Protein AF-A0A7D5XJF7-F1 (afdb_monomer)

Mean predicted aligned error: 16.71 Å

Solvent-accessible surface area (backbone atoms only — not comparable to full-atom values): 7124 Å² total; per-residue (Å²): 140,84,83,83,80,77,83,81,77,77,74,79,73,90,72,74,84,53,68,62,57,62,51,51,51,49,52,51,51,50,51,52,53,50,51,51,53,52,51,51,52,54,51,48,68,55,48,52,56,54,52,51,50,52,52,51,50,52,50,49,55,54,48,53,55,49,49,62,55,53,54,57,54,54,57,59,58,51,54,59,66,51,53,60,65,44,62,63,64,74,40,66,40,66,39,91,87,77,64,48,79,39,53,59,90,40,63,47,37,92,89,76,68,46,74,55,124

Radius of gyration: 49.2 Å; Cα contacts (8 Å, |Δi|>4): 43; chains: 1; bounding box: 109×15×132 Å

Sequence (117 aa):
MNMQKSPNSRGITSDENFPGFAIILFAAVVTMLLVYMQQGFTIYLLLIPLVVIGALFFAYESFKVFLRLVGRELERGRGEALEEKSKGRLLMLVCPKCKAKNPADTSHCFNCGEKIN

Structure (mmCIF, N/CA/C/O backbone):
data_AF-A0A7D5XJF7-F1
#
_entry.id   AF-A0A7D5XJF7-F1
#
loop_
_atom_site.group_PDB
_atom_site.id
_atom_site.type_symbol
_atom_site.label_atom_id
_atom_site.label_alt_id
_atom_site.label_comp_id
_atom_site.label_asym_id
_atom_site.label_entity_id
_atom_site.label_seq_id
_atom_site.pdbx_PDB_ins_code
_atom_site.Cartn_x
_atom_site.Cartn_y
_atom_site.Cartn_z
_atom_site.occupancy
_atom_site.B_iso_or_equiv
_atom_site.auth_seq_id
_atom_site.auth_comp_id
_atom_site.auth_asym_id
_atom_site.auth_atom_id
_atom_site.pdbx_PDB_model_num
ATOM 1 N N . MET A 1 1 ? -56.434 -2.982 86.092 1.00 48.09 1 MET A N 1
ATOM 2 C CA . MET A 1 1 ? -56.714 -2.546 84.707 1.00 48.09 1 MET A CA 1
ATOM 3 C C . MET A 1 1 ? -55.377 -2.171 84.084 1.00 48.09 1 MET A C 1
ATOM 5 O O . MET A 1 1 ? -54.830 -1.140 84.442 1.00 48.09 1 MET A O 1
ATOM 9 N N . ASN A 1 2 ? -54.789 -3.069 83.287 1.00 49.59 2 ASN A N 1
ATOM 10 C CA . ASN A 1 2 ? -53.449 -2.901 82.712 1.00 49.59 2 ASN A CA 1
ATOM 11 C C . ASN A 1 2 ? -53.561 -2.376 81.279 1.00 49.59 2 ASN A C 1
ATOM 13 O O . ASN A 1 2 ? -54.216 -2.994 80.443 1.00 49.59 2 ASN A O 1
ATOM 17 N N . MET A 1 3 ? -52.922 -1.235 81.020 1.00 51.06 3 MET A N 1
ATOM 18 C CA . MET A 1 3 ? -52.818 -0.627 79.696 1.00 51.06 3 MET A CA 1
ATOM 19 C C . MET A 1 3 ? -51.831 -1.418 78.829 1.00 51.06 3 MET A C 1
ATOM 21 O O . MET A 1 3 ? -50.640 -1.482 79.133 1.00 51.06 3 MET A O 1
ATOM 25 N N . GLN A 1 4 ? -52.319 -2.004 77.735 1.00 64.00 4 GLN A N 1
ATOM 26 C CA . GLN A 1 4 ? -51.478 -2.539 76.665 1.00 64.00 4 GLN A CA 1
ATOM 27 C C . GLN A 1 4 ? -50.911 -1.373 75.843 1.00 64.00 4 GLN A C 1
ATOM 29 O O . GLN A 1 4 ? -51.650 -0.582 75.260 1.00 64.00 4 GLN A O 1
ATOM 34 N N . LYS A 1 5 ? -49.581 -1.250 75.834 1.00 60.53 5 LYS A N 1
ATOM 35 C CA . LYS A 1 5 ? -48.839 -0.227 75.093 1.00 60.53 5 LYS A CA 1
ATOM 36 C C . LYS A 1 5 ? -48.731 -0.640 73.620 1.00 60.53 5 LYS A C 1
ATOM 38 O O . LYS A 1 5 ? -48.285 -1.742 73.318 1.00 60.53 5 LYS A O 1
ATOM 43 N N . SER A 1 6 ? -49.160 0.264 72.742 1.00 66.88 6 SER A N 1
ATOM 44 C CA . SER A 1 6 ? -49.199 0.136 71.280 1.00 66.88 6 SER A CA 1
ATOM 45 C C . SER A 1 6 ? -47.850 -0.281 70.662 1.00 66.88 6 SER A C 1
ATOM 47 O O . SER A 1 6 ? -46.812 0.251 71.079 1.00 66.88 6 SER A O 1
ATOM 49 N N . PRO A 1 7 ? -47.825 -1.186 69.662 1.00 64.06 7 PRO A N 1
ATOM 50 C CA . PRO A 1 7 ? -46.621 -1.477 68.902 1.00 64.06 7 PRO A CA 1
ATOM 51 C C . PRO A 1 7 ? -46.256 -0.272 68.031 1.00 64.06 7 PRO A C 1
ATOM 53 O O . PRO A 1 7 ? -46.975 0.138 67.125 1.00 64.06 7 PRO A O 1
ATOM 56 N N . ASN A 1 8 ? -45.098 0.286 68.360 1.00 61.59 8 ASN A N 1
ATOM 57 C CA . ASN A 1 8 ? -44.396 1.350 67.664 1.00 61.59 8 ASN A CA 1
ATOM 58 C C . ASN A 1 8 ? -44.222 1.010 66.171 1.00 61.59 8 ASN A C 1
ATOM 60 O O . ASN A 1 8 ? -43.304 0.278 65.791 1.00 61.59 8 ASN A O 1
ATOM 64 N N . SER A 1 9 ? -45.107 1.541 65.329 1.00 62.19 9 SER A N 1
ATOM 65 C CA . SER A 1 9 ? -44.940 1.615 63.882 1.00 62.19 9 SER A CA 1
ATOM 66 C C . SER A 1 9 ? -43.795 2.578 63.590 1.00 62.19 9 SER A C 1
ATOM 68 O O . SER A 1 9 ? -43.999 3.787 63.463 1.00 62.19 9 SER A O 1
ATOM 70 N N . ARG A 1 10 ? -42.571 2.044 63.522 1.00 57.72 10 ARG A N 1
ATOM 71 C CA . ARG A 1 10 ? -41.423 2.769 62.980 1.00 57.72 10 ARG A CA 1
ATOM 72 C C . ARG A 1 10 ? -41.737 3.073 61.523 1.00 57.72 10 ARG A C 1
ATOM 74 O O . ARG A 1 10 ? -41.591 2.211 60.661 1.00 57.72 10 ARG A O 1
ATOM 81 N N . GLY A 1 11 ? -42.220 4.287 61.281 1.00 53.09 11 GLY A N 1
ATOM 82 C CA . GLY A 1 11 ? -42.240 4.874 59.957 1.00 53.09 11 GLY A CA 1
ATOM 83 C C . GLY A 1 11 ? -40.815 4.839 59.432 1.00 53.09 11 GLY A C 1
ATOM 84 O O . GLY A 1 11 ? -39.938 5.521 59.955 1.00 53.09 11 GLY A O 1
ATOM 85 N N . ILE A 1 12 ? -40.581 3.984 58.445 1.00 56.19 12 ILE A N 1
ATOM 86 C CA . ILE A 1 12 ? -39.409 4.075 57.589 1.00 56.19 12 ILE A CA 1
ATOM 87 C C . ILE A 1 12 ? -39.683 5.312 56.739 1.00 56.19 12 ILE A C 1
ATOM 89 O O . ILE A 1 12 ? -40.379 5.248 55.731 1.00 56.19 12 ILE A O 1
ATOM 93 N N . THR A 1 13 ? -39.252 6.471 57.225 1.00 51.97 13 THR A N 1
ATOM 94 C CA . THR A 1 13 ? -39.242 7.698 56.440 1.00 51.97 13 THR A CA 1
ATOM 95 C C . THR A 1 13 ? -38.227 7.492 55.324 1.00 51.97 13 THR A C 1
ATOM 97 O O . THR A 1 13 ? -37.020 7.547 55.552 1.00 51.97 13 THR A O 1
ATOM 100 N N . SER A 1 14 ? -38.725 7.180 54.128 1.00 55.28 14 SER A N 1
ATOM 101 C CA . SER A 1 14 ? -37.982 7.173 52.866 1.00 55.28 14 SER A CA 1
ATOM 102 C C . SER A 1 14 ? -37.591 8.601 52.472 1.00 55.28 14 SER A C 1
ATOM 104 O O . SER A 1 14 ? -38.050 9.105 51.457 1.00 55.28 14 SER A O 1
ATOM 106 N N . ASP A 1 15 ? -36.776 9.260 53.293 1.00 51.03 15 ASP A N 1
ATOM 107 C CA . ASP A 1 15 ? -36.284 10.626 53.056 1.00 51.03 15 ASP A CA 1
ATOM 108 C C . ASP A 1 15 ? -34.759 10.712 53.192 1.00 51.03 15 ASP A C 1
ATOM 110 O O . ASP A 1 15 ? -34.175 11.749 53.499 1.00 51.03 15 ASP A O 1
ATOM 114 N N . GLU A 1 16 ? -34.075 9.604 52.918 1.00 56.44 16 GLU A N 1
ATOM 115 C CA . GLU A 1 16 ? -32.638 9.636 52.693 1.00 56.44 16 GLU A CA 1
ATOM 116 C C . GLU A 1 16 ? -32.412 9.825 51.198 1.00 56.44 16 GLU A C 1
ATOM 118 O O . GLU A 1 16 ? -32.291 8.877 50.420 1.00 56.44 16 GLU A O 1
ATOM 123 N N . ASN A 1 17 ? -32.393 11.100 50.803 1.00 59.81 17 ASN A N 1
ATOM 124 C CA . ASN A 1 17 ? -31.733 11.601 49.605 1.00 59.81 17 ASN A CA 1
ATOM 125 C C . ASN A 1 17 ? -30.261 11.153 49.658 1.00 59.81 17 ASN A C 1
ATOM 127 O O . ASN A 1 17 ? -29.389 11.910 50.072 1.00 59.81 17 ASN A O 1
ATOM 131 N N . PHE A 1 18 ? -30.008 9.874 49.365 1.00 60.66 18 PHE A N 1
ATOM 132 C CA . PHE A 1 18 ? -28.716 9.218 49.511 1.00 60.66 18 PHE A CA 1
ATOM 133 C C . PHE A 1 18 ? -27.807 9.753 48.394 1.00 60.66 18 PHE A C 1
ATOM 135 O O . PHE A 1 18 ? -27.952 9.329 47.241 1.00 60.66 18 PHE A O 1
ATOM 142 N N . PRO A 1 19 ? -26.840 10.650 48.682 1.00 71.00 19 PRO A N 1
ATOM 143 C CA . PRO A 1 19 ? -25.945 11.204 47.659 1.00 71.00 19 PRO A CA 1
ATOM 144 C C . PRO A 1 19 ? -25.147 10.110 46.928 1.00 71.00 19 PRO A C 1
ATOM 146 O O . PRO A 1 19 ? -24.650 10.325 45.825 1.00 71.00 19 PRO A O 1
ATOM 149 N N . GLY A 1 20 ? -25.079 8.904 47.504 1.00 79.44 20 GLY A N 1
ATOM 150 C CA . GLY A 1 20 ? -24.497 7.723 46.878 1.00 79.44 20 GLY A CA 1
ATOM 151 C C . GLY A 1 20 ? -25.161 7.315 45.560 1.00 79.44 20 GLY A C 1
ATOM 152 O O . GLY A 1 20 ? -24.450 6.907 44.648 1.00 79.44 20 GLY A O 1
ATOM 153 N N . PHE A 1 21 ? -26.481 7.465 45.395 1.00 86.25 21 PHE A N 1
ATOM 154 C CA . PHE A 1 21 ? -27.145 7.034 44.156 1.00 86.25 21 PHE A CA 1
ATOM 155 C C . PHE A 1 21 ? -26.751 7.909 42.959 1.00 86.25 21 PHE A C 1
ATOM 157 O O . PHE A 1 21 ? -26.438 7.393 41.887 1.00 86.25 21 PHE A O 1
ATOM 164 N N . ALA A 1 22 ? -26.672 9.228 43.160 1.00 87.62 22 ALA A N 1
ATOM 165 C CA . ALA A 1 22 ? -26.215 10.160 42.131 1.00 87.62 22 ALA A CA 1
ATOM 166 C C . ALA A 1 22 ? -24.755 9.894 41.725 1.00 87.62 22 ALA A C 1
ATOM 168 O O . ALA A 1 22 ? -24.431 9.918 40.538 1.00 87.62 22 ALA A O 1
ATOM 169 N N . ILE A 1 23 ? -23.889 9.574 42.693 1.00 91.31 23 ILE A N 1
ATOM 170 C CA . ILE A 1 23 ? -22.485 9.222 42.436 1.00 91.31 23 ILE A CA 1
ATOM 171 C C . ILE A 1 23 ? -22.387 7.916 41.638 1.00 91.31 23 ILE A C 1
ATOM 173 O O . ILE A 1 23 ? -21.625 7.847 40.675 1.00 91.31 23 ILE A O 1
ATOM 177 N N . ILE A 1 24 ? -23.176 6.898 41.995 1.00 92.44 24 ILE A N 1
ATOM 178 C CA . ILE A 1 24 ? -23.196 5.608 41.289 1.00 92.44 24 ILE A CA 1
ATOM 179 C C . ILE A 1 24 ? -23.669 5.790 39.843 1.00 92.44 24 ILE A C 1
ATOM 181 O O . ILE A 1 24 ? -23.031 5.278 38.924 1.00 92.44 24 ILE A O 1
ATOM 185 N N . LEU A 1 25 ? -24.743 6.553 39.620 1.00 94.00 25 LEU A N 1
ATOM 186 C CA . LEU A 1 25 ? -25.231 6.842 38.271 1.00 94.00 25 LEU A CA 1
ATOM 187 C C . LEU A 1 25 ? -24.206 7.621 37.448 1.00 9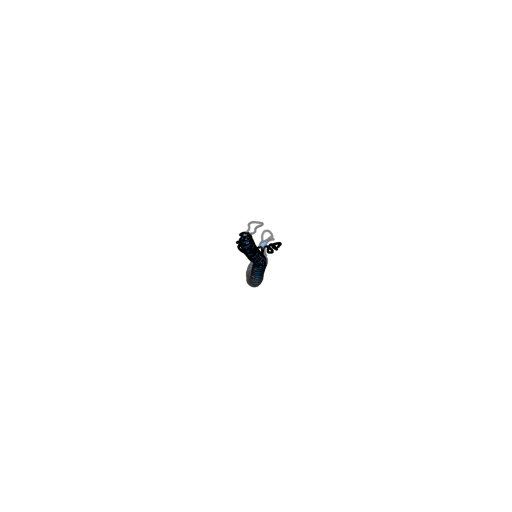4.00 25 LEU A C 1
ATOM 189 O O . LEU A 1 25 ? -23.955 7.274 36.296 1.00 94.00 25 LEU A O 1
ATOM 193 N N . PHE A 1 26 ? -23.579 8.639 38.036 1.00 95.62 26 PHE A N 1
ATOM 194 C CA . PHE A 1 26 ? -22.542 9.406 37.355 1.00 95.62 26 PHE A CA 1
ATOM 195 C C . PHE A 1 26 ? -21.351 8.519 36.971 1.00 95.62 26 PHE A C 1
ATOM 197 O O . PHE A 1 26 ? -20.912 8.538 35.821 1.00 95.62 26 PHE A O 1
ATOM 204 N N . ALA A 1 27 ? -20.873 7.681 37.893 1.00 95.81 27 ALA A N 1
ATOM 205 C CA . ALA A 1 27 ? -19.797 6.733 37.625 1.00 95.81 27 ALA A CA 1
ATOM 206 C C . ALA A 1 27 ? -20.166 5.734 36.515 1.00 95.81 27 ALA A C 1
ATOM 208 O O . ALA A 1 27 ? -19.330 5.448 35.654 1.00 95.81 27 ALA A O 1
ATOM 209 N N . ALA A 1 28 ? -21.412 5.248 36.489 1.00 96.62 28 ALA A N 1
ATOM 210 C CA . ALA A 1 28 ? -21.916 4.358 35.444 1.00 96.62 28 ALA A CA 1
ATOM 211 C C . ALA A 1 28 ? -21.954 5.039 34.064 1.00 96.62 28 ALA A C 1
ATOM 213 O O . ALA A 1 28 ? -21.529 4.454 33.069 1.00 96.62 28 ALA A O 1
ATOM 214 N N . VAL A 1 29 ? -22.400 6.296 33.994 1.00 97.75 29 VAL A N 1
ATOM 215 C CA . VAL A 1 29 ? -22.405 7.072 32.744 1.00 97.75 29 VAL A CA 1
ATOM 216 C C . VAL A 1 29 ? -20.980 7.313 32.250 1.00 97.75 29 VAL A C 1
ATOM 218 O O . VAL A 1 29 ? -20.698 7.086 31.074 1.00 97.75 29 VAL A O 1
ATOM 221 N N . VAL A 1 30 ? -20.062 7.712 33.135 1.00 97.88 30 VAL A N 1
ATOM 222 C CA . VAL A 1 30 ? -18.654 7.943 32.776 1.00 97.88 30 VAL A CA 1
ATOM 223 C C . VAL A 1 30 ? -17.999 6.658 32.273 1.00 97.88 30 VAL A C 1
ATOM 225 O O . VAL A 1 30 ? -17.335 6.682 31.241 1.00 97.88 30 VAL A O 1
ATOM 228 N N . THR A 1 31 ? -18.211 5.523 32.942 1.00 97.00 31 THR A N 1
ATOM 229 C CA . THR A 1 31 ? -17.658 4.237 32.483 1.00 97.00 31 THR A CA 1
ATOM 230 C C . THR A 1 31 ? -18.232 3.806 31.139 1.00 97.00 31 THR A C 1
ATOM 232 O O . THR A 1 31 ? -17.463 3.399 30.273 1.00 97.00 31 THR A O 1
ATOM 235 N N . MET A 1 32 ? -19.538 3.963 30.908 1.00 96.06 32 MET A N 1
ATOM 236 C CA . MET A 1 32 ? -20.138 3.703 29.593 1.00 96.06 32 MET A CA 1
ATOM 237 C C . MET A 1 32 ? -19.540 4.598 28.503 1.00 96.06 32 MET A C 1
ATOM 239 O O . MET A 1 32 ? -19.223 4.115 27.415 1.00 96.06 32 MET A O 1
ATOM 243 N N . LEU A 1 33 ? -19.320 5.881 28.802 1.00 96.75 33 LEU A N 1
ATOM 244 C CA . LEU A 1 33 ? -18.700 6.821 27.869 1.00 96.75 33 LEU A CA 1
ATOM 245 C C . LEU A 1 33 ? -17.250 6.427 27.549 1.00 96.75 33 LEU A C 1
ATOM 247 O O . LEU A 1 33 ? -16.844 6.453 26.389 1.00 96.75 33 LEU A O 1
ATOM 251 N N . LEU A 1 34 ? -16.478 6.022 28.562 1.00 96.50 34 LEU A N 1
ATOM 252 C CA . LEU A 1 34 ? -15.102 5.551 28.391 1.00 96.50 34 LEU A CA 1
ATOM 253 C C . LEU A 1 34 ? -15.045 4.271 27.554 1.00 96.50 34 LEU A C 1
ATOM 255 O O . LEU A 1 34 ? -14.234 4.184 26.636 1.00 96.50 34 LEU A O 1
ATOM 259 N N . VAL A 1 35 ? -15.936 3.309 27.811 1.00 96.06 35 VAL A N 1
ATOM 260 C CA . VAL A 1 35 ? -16.046 2.083 27.006 1.00 96.06 35 VAL A CA 1
ATOM 261 C C . VAL A 1 35 ? -16.393 2.425 25.558 1.00 96.06 35 VAL A C 1
ATOM 263 O O . VAL A 1 35 ? -15.768 1.891 24.643 1.00 96.06 35 VAL A O 1
ATOM 266 N N . TYR A 1 36 ? -17.328 3.349 25.335 1.00 94.62 36 TYR A N 1
ATOM 267 C CA . TYR A 1 36 ? -17.693 3.801 23.994 1.00 94.62 36 TYR A CA 1
ATOM 268 C C . TYR A 1 36 ? -16.503 4.434 23.254 1.00 94.62 36 TYR A C 1
ATOM 270 O O . TYR A 1 36 ? -16.203 4.060 22.118 1.00 94.62 36 TYR A O 1
ATOM 278 N N . MET A 1 37 ?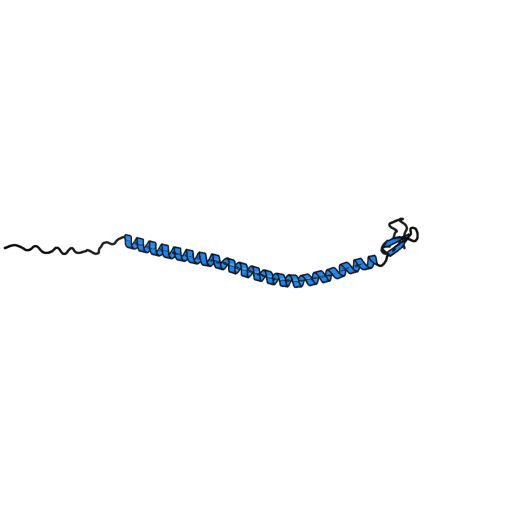 -15.764 5.327 23.920 1.00 94.12 37 MET A N 1
ATOM 279 C CA . MET A 1 37 ? -14.552 5.942 23.365 1.00 94.12 37 MET A CA 1
ATOM 280 C C . MET A 1 37 ? -13.469 4.899 23.053 1.00 94.12 37 MET A C 1
ATOM 282 O O . MET A 1 37 ? -12.820 4.964 22.007 1.00 94.12 37 MET A O 1
ATOM 286 N N . GLN A 1 38 ? -13.302 3.901 23.922 1.00 95.25 38 GLN A N 1
ATOM 287 C CA . GLN A 1 38 ? -12.303 2.847 23.757 1.00 95.25 38 GLN A CA 1
ATOM 288 C C . GLN A 1 38 ? -12.647 1.878 22.614 1.00 95.25 38 GLN A C 1
ATOM 290 O O . GLN A 1 38 ? -11.755 1.456 21.868 1.00 95.25 38 GLN A O 1
ATOM 295 N N . GLN A 1 39 ? -13.930 1.561 22.418 1.00 93.06 39 GLN A N 1
ATOM 296 C CA . GLN A 1 39 ? -14.371 0.757 21.275 1.00 93.06 39 GLN A CA 1
ATOM 297 C C . GLN A 1 39 ? -14.205 1.512 19.955 1.00 93.06 39 GLN A C 1
ATOM 299 O O . GLN A 1 39 ? -13.677 0.945 18.996 1.00 93.06 39 GLN A O 1
ATOM 304 N N . GLY A 1 40 ? -14.564 2.800 19.918 1.00 93.00 40 GLY A N 1
ATOM 305 C CA . GLY A 1 40 ? -14.345 3.646 18.745 1.00 93.00 40 GLY A CA 1
ATOM 306 C C . GLY A 1 40 ? -12.872 3.681 18.336 1.00 93.00 40 GLY A C 1
ATOM 307 O O . GLY A 1 40 ? -12.540 3.407 17.184 1.00 93.00 40 GLY A O 1
ATOM 308 N N . PHE A 1 41 ? -11.973 3.927 19.292 1.00 95.50 41 PHE A N 1
ATOM 309 C CA . PHE A 1 41 ? -10.529 3.956 19.045 1.00 95.50 41 PHE A CA 1
ATOM 310 C C . PHE A 1 41 ? -9.992 2.631 18.480 1.00 95.50 41 PHE A C 1
ATOM 312 O O . PHE A 1 41 ? -9.200 2.632 17.538 1.00 95.50 41 PHE A O 1
ATOM 319 N N . THR A 1 42 ? -10.468 1.498 19.002 1.00 95.31 42 THR A N 1
ATOM 320 C CA . THR A 1 42 ? -10.059 0.164 18.528 1.00 95.31 42 THR A CA 1
ATOM 321 C C . THR A 1 42 ? -10.465 -0.067 17.072 1.00 95.31 42 THR A C 1
ATOM 323 O O . THR A 1 42 ? -9.669 -0.558 16.271 1.00 95.31 42 THR A O 1
ATOM 326 N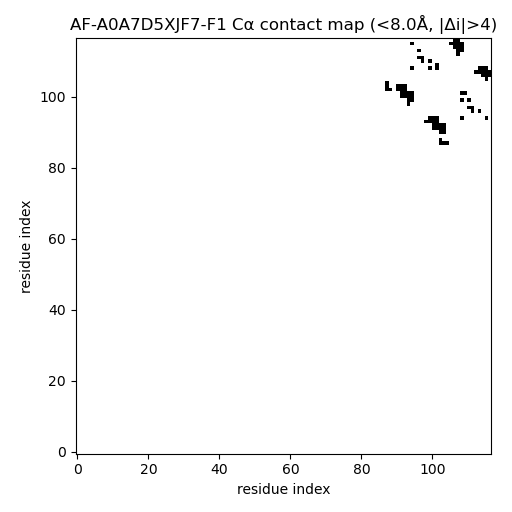 N . ILE A 1 43 ? -11.684 0.338 16.702 1.00 96.00 43 ILE A N 1
ATOM 327 C CA . ILE A 1 43 ? -12.178 0.238 15.322 1.00 96.00 43 ILE A CA 1
ATOM 328 C C . ILE A 1 43 ? -11.328 1.102 14.382 1.00 96.00 43 ILE A C 1
ATOM 330 O O . ILE A 1 43 ? -10.930 0.633 13.316 1.00 96.00 43 ILE A O 1
ATOM 334 N N . TYR A 1 44 ? -10.989 2.331 14.782 1.00 96.06 44 TYR A N 1
ATOM 335 C CA . TYR A 1 44 ? -10.108 3.197 13.994 1.00 96.06 44 TYR A CA 1
ATOM 336 C C . TYR A 1 44 ? -8.718 2.587 13.794 1.00 96.06 44 TYR A C 1
ATOM 338 O O . TYR A 1 44 ? -8.222 2.570 12.667 1.00 96.06 44 TYR A O 1
ATOM 346 N N . LEU A 1 45 ? -8.115 2.032 14.851 1.00 96.00 45 LEU A N 1
ATOM 347 C CA . LEU A 1 45 ? -6.811 1.368 14.762 1.00 96.00 45 LEU A CA 1
ATOM 348 C C . LEU A 1 45 ? -6.805 0.165 13.811 1.00 96.00 45 LEU A C 1
ATOM 350 O O . LEU A 1 45 ? -5.759 -0.141 13.246 1.00 96.00 45 LEU A O 1
ATOM 354 N N . LEU A 1 46 ? -7.946 -0.499 13.609 1.00 95.56 46 LEU A N 1
ATOM 355 C CA . LEU A 1 46 ? -8.076 -1.607 12.659 1.00 95.56 46 LEU A CA 1
ATOM 356 C C . LEU A 1 46 ? -8.418 -1.139 11.238 1.00 95.56 46 LEU A C 1
ATOM 358 O O . LEU A 1 46 ? -7.890 -1.683 10.272 1.00 95.56 46 LEU A O 1
ATOM 362 N N . LEU A 1 47 ? -9.273 -0.127 11.081 1.00 97.00 47 LEU A N 1
ATOM 363 C CA . LEU A 1 47 ? -9.707 0.343 9.762 1.00 97.00 47 LEU A CA 1
ATOM 364 C C . LEU A 1 47 ? -8.632 1.145 9.027 1.00 97.00 47 LEU A C 1
ATOM 366 O O . LEU A 1 47 ? -8.452 0.959 7.825 1.00 97.00 47 LEU A O 1
ATOM 370 N N . ILE A 1 48 ? -7.897 2.012 9.726 1.00 97.25 48 ILE A N 1
ATOM 371 C CA . ILE A 1 48 ? -6.850 2.846 9.118 1.00 97.25 48 ILE A CA 1
ATOM 372 C C . ILE A 1 48 ? -5.798 2.009 8.370 1.00 97.25 48 ILE A C 1
ATOM 374 O O . ILE A 1 48 ? -5.574 2.291 7.191 1.00 97.25 48 ILE A O 1
ATOM 378 N N . PRO A 1 49 ? -5.166 0.975 8.963 1.00 98.06 49 PRO A N 1
ATOM 379 C CA . PRO A 1 49 ? -4.169 0.189 8.242 1.00 98.06 49 PRO A CA 1
ATOM 380 C C . PRO A 1 49 ? -4.775 -0.549 7.048 1.00 98.06 49 PRO A C 1
ATOM 382 O O . PRO A 1 49 ? -4.121 -0.634 6.016 1.00 98.06 49 PRO A O 1
ATOM 385 N N . LEU A 1 50 ? -6.024 -1.018 7.131 1.00 97.94 50 LEU A N 1
ATOM 386 C CA . LEU A 1 50 ? -6.697 -1.656 5.995 1.00 97.94 50 LEU A CA 1
ATOM 387 C C . LEU A 1 50 ? -6.888 -0.683 4.825 1.00 97.94 50 LEU A C 1
ATOM 389 O O . LEU A 1 50 ? -6.606 -1.036 3.679 1.00 97.94 50 LEU A O 1
ATOM 393 N N . VAL A 1 51 ? -7.301 0.554 5.110 1.00 98.38 51 VAL A N 1
ATOM 394 C CA . VAL A 1 51 ? -7.433 1.610 4.095 1.00 98.38 51 VAL A CA 1
ATOM 395 C C . VAL A 1 51 ? -6.072 1.962 3.493 1.00 98.38 51 VAL A C 1
ATOM 397 O O . VAL A 1 51 ? -5.947 2.052 2.272 1.00 98.38 51 VAL A O 1
ATOM 400 N N . VAL A 1 52 ? -5.036 2.108 4.322 1.00 98.38 52 VAL A N 1
ATOM 401 C CA . VAL A 1 52 ? -3.670 2.417 3.866 1.00 98.38 52 VAL A CA 1
ATOM 402 C C . VAL A 1 52 ? -3.109 1.291 2.997 1.00 98.38 52 VAL A C 1
ATOM 404 O O . VAL A 1 52 ? -2.578 1.559 1.921 1.00 98.38 52 VAL A O 1
ATOM 407 N N . ILE A 1 53 ? -3.261 0.032 3.413 1.00 98.44 53 ILE A N 1
ATOM 408 C CA . ILE A 1 53 ? -2.824 -1.137 2.638 1.00 98.44 53 ILE A CA 1
ATOM 409 C C . ILE A 1 53 ? -3.560 -1.189 1.296 1.00 98.44 53 ILE A C 1
ATOM 411 O O . ILE A 1 53 ? -2.921 -1.387 0.263 1.00 98.44 53 ILE A O 1
ATOM 415 N N . GLY A 1 54 ? -4.876 -0.958 1.286 1.00 98.25 54 GLY A N 1
ATOM 416 C CA . GLY A 1 54 ? -5.663 -0.892 0.054 1.00 98.25 54 GLY A CA 1
ATOM 417 C C . GLY A 1 54 ? -5.178 0.205 -0.898 1.00 98.25 54 GLY A C 1
ATOM 418 O O . GLY A 1 54 ? -4.997 -0.047 -2.090 1.00 98.25 54 GLY A O 1
ATOM 419 N N . ALA A 1 55 ? -4.890 1.399 -0.374 1.00 98.38 55 ALA A N 1
ATOM 420 C CA . ALA A 1 55 ? -4.359 2.512 -1.158 1.00 98.38 55 ALA A CA 1
ATOM 421 C C . ALA A 1 55 ? -2.967 2.205 -1.739 1.00 98.38 55 ALA A C 1
ATOM 423 O O . ALA A 1 55 ? -2.721 2.457 -2.919 1.00 98.38 55 ALA A O 1
ATOM 424 N N . LEU A 1 56 ? -2.073 1.611 -0.943 1.00 98.31 56 LEU A N 1
ATOM 425 C CA . LEU A 1 56 ? -0.740 1.201 -1.394 1.00 98.31 56 LEU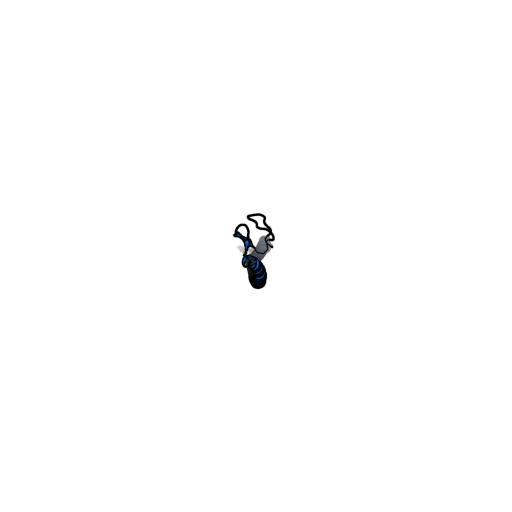 A CA 1
ATOM 426 C C . LEU A 1 56 ? -0.807 0.109 -2.465 1.00 98.31 56 LEU A C 1
ATOM 428 O O . LEU A 1 56 ? -0.088 0.185 -3.459 1.00 98.31 56 LEU A O 1
ATOM 432 N N . PHE A 1 57 ? -1.685 -0.880 -2.295 1.00 98.31 57 PHE A N 1
ATOM 433 C CA . PHE A 1 57 ? -1.887 -1.943 -3.276 1.00 98.31 57 PHE A CA 1
ATOM 434 C C . PHE A 1 57 ? -2.395 -1.386 -4.612 1.00 98.31 57 PHE A C 1
ATOM 436 O O . PHE A 1 57 ? -1.856 -1.709 -5.673 1.00 98.31 57 PHE A O 1
ATOM 443 N N . PHE A 1 58 ? -3.382 -0.489 -4.563 1.00 98.12 58 PHE A N 1
ATOM 444 C CA . PHE A 1 58 ? -3.906 0.178 -5.753 1.00 98.12 58 PHE A CA 1
ATOM 445 C C . PHE A 1 58 ? -2.839 1.029 -6.459 1.00 98.12 58 PHE A C 1
ATOM 447 O O . PHE A 1 58 ? -2.701 0.975 -7.686 1.00 98.12 58 PHE A O 1
ATOM 454 N N . ALA A 1 59 ? -2.044 1.779 -5.691 1.00 97.88 59 ALA A N 1
ATOM 455 C CA . ALA A 1 59 ? -0.927 2.553 -6.220 1.00 97.88 59 ALA A CA 1
ATOM 456 C C . ALA A 1 59 ? 0.136 1.648 -6.868 1.00 97.88 59 ALA A C 1
ATOM 458 O O . ALA A 1 59 ? 0.622 1.957 -7.955 1.00 97.88 59 ALA A O 1
ATOM 459 N N . TYR A 1 60 ? 0.455 0.509 -6.248 1.00 97.62 60 TYR A N 1
ATOM 460 C CA . TYR A 1 60 ? 1.418 -0.461 -6.768 1.00 97.62 60 TYR A CA 1
ATOM 461 C C . TYR A 1 60 ? 0.974 -1.069 -8.105 1.00 97.62 60 TYR A C 1
ATOM 463 O O . TYR A 1 60 ? 1.758 -1.088 -9.056 1.00 97.62 60 TYR A O 1
ATOM 471 N N . GLU A 1 61 ? -0.277 -1.523 -8.224 1.00 97.62 61 GLU A N 1
ATOM 472 C CA . GLU A 1 61 ? -0.785 -2.083 -9.486 1.00 97.62 61 GLU A CA 1
ATOM 473 C C . GLU A 1 61 ? -0.862 -1.023 -10.593 1.00 97.62 61 GLU A C 1
ATOM 475 O O . GLU A 1 61 ? -0.469 -1.280 -11.736 1.00 97.62 61 GLU A O 1
ATOM 480 N N . SER A 1 62 ? -1.256 0.205 -10.247 1.00 96.19 62 SER A N 1
ATOM 481 C CA . SER A 1 62 ? -1.229 1.340 -11.181 1.00 96.19 62 SER A CA 1
ATOM 482 C C . SER A 1 62 ? 0.194 1.628 -11.674 1.00 96.19 62 SER A C 1
ATOM 484 O O . SER A 1 62 ? 0.437 1.778 -12.875 1.00 96.19 62 SER A O 1
ATOM 486 N N . PHE A 1 63 ? 1.166 1.631 -10.760 1.00 97.12 63 PHE A N 1
ATOM 487 C CA . PHE A 1 63 ? 2.573 1.843 -11.082 1.00 97.12 63 PHE A CA 1
ATOM 488 C C . PHE A 1 63 ? 3.151 0.713 -11.943 1.00 97.12 63 PHE A C 1
ATOM 490 O O . PHE A 1 63 ? 3.895 0.962 -12.889 1.00 97.12 63 PHE A O 1
ATOM 497 N N . LYS A 1 64 ? 2.763 -0.537 -11.689 1.00 96.12 64 LYS A N 1
ATOM 498 C CA . LYS A 1 64 ? 3.173 -1.697 -12.491 1.00 96.12 64 LYS A CA 1
ATOM 499 C C . LYS A 1 64 ? 2.697 -1.589 -13.939 1.00 96.12 64 LYS A C 1
ATOM 501 O O . LYS A 1 64 ? 3.450 -1.917 -14.856 1.00 96.12 64 LYS A O 1
ATOM 506 N N . VAL A 1 65 ? 1.470 -1.117 -14.169 1.00 96.31 65 VAL A N 1
ATOM 507 C CA . VAL A 1 65 ? 0.964 -0.834 -15.524 1.00 96.31 65 VAL A CA 1
ATOM 508 C C . VAL A 1 65 ? 1.784 0.273 -16.184 1.00 96.31 65 VAL A C 1
ATOM 510 O O . VAL A 1 65 ? 2.207 0.112 -17.329 1.00 96.31 65 VAL A O 1
ATOM 513 N N . PHE A 1 66 ? 2.077 1.346 -15.452 1.00 94.38 66 PHE A N 1
ATOM 514 C CA . PHE A 1 66 ? 2.910 2.439 -15.947 1.00 94.38 66 PHE A CA 1
ATOM 515 C C . PHE A 1 66 ? 4.321 1.971 -16.338 1.00 94.38 66 PHE A C 1
ATOM 517 O O . PHE A 1 66 ? 4.784 2.259 -17.441 1.00 94.38 66 PHE A O 1
ATOM 524 N N . LEU A 1 67 ? 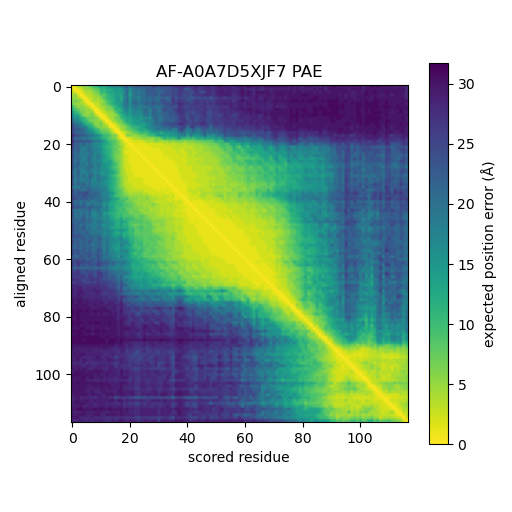4.978 1.160 -15.5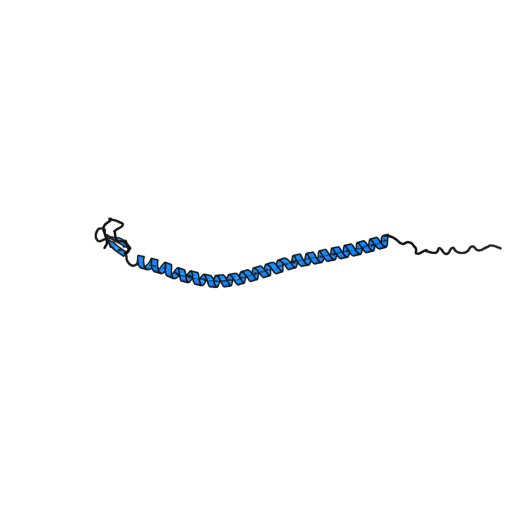07 1.00 92.00 67 LEU A N 1
ATOM 525 C CA . LEU A 1 67 ? 6.294 0.595 -15.819 1.00 92.00 67 LEU A CA 1
ATOM 526 C C . LEU A 1 67 ? 6.284 -0.281 -17.079 1.00 92.00 67 LEU A C 1
ATOM 528 O O . LEU A 1 67 ? 7.233 -0.234 -17.858 1.00 92.00 67 LEU A O 1
ATOM 532 N N . ARG A 1 68 ? 5.213 -1.046 -17.331 1.00 92.81 68 ARG A N 1
ATOM 533 C CA . ARG A 1 68 ? 5.068 -1.819 -18.583 1.00 92.81 68 ARG A CA 1
ATOM 534 C C . ARG A 1 68 ? 4.937 -0.929 -19.821 1.00 92.81 68 ARG A C 1
ATOM 536 O O . ARG A 1 68 ? 5.261 -1.371 -20.924 1.00 92.81 68 ARG A O 1
ATOM 543 N N . LEU A 1 69 ? 4.420 0.289 -19.667 1.00 90.75 69 LEU A N 1
ATOM 544 C CA . LEU A 1 69 ? 4.353 1.269 -20.751 1.00 90.75 69 LEU A CA 1
ATOM 545 C C . LEU A 1 69 ? 5.729 1.897 -20.985 1.00 90.75 69 LEU A C 1
ATOM 547 O O . LEU A 1 69 ? 6.232 1.844 -22.103 1.00 90.75 69 LEU A O 1
ATOM 551 N N . VAL A 1 70 ? 6.379 2.387 -19.928 1.00 91.12 70 VAL A N 1
ATOM 552 C CA . VAL A 1 70 ? 7.701 3.031 -20.019 1.00 91.12 70 VAL A CA 1
ATOM 553 C C . VAL A 1 70 ? 8.792 2.058 -20.474 1.00 91.12 70 VAL A C 1
ATOM 555 O O . VAL A 1 70 ? 9.642 2.422 -21.284 1.00 91.12 70 VAL A O 1
ATOM 558 N N . GLY A 1 71 ? 8.748 0.801 -20.026 1.00 89.19 71 GLY A N 1
ATOM 559 C CA . GLY A 1 71 ? 9.710 -0.223 -20.440 1.00 89.19 71 GLY A CA 1
ATOM 560 C C . GLY A 1 71 ? 9.743 -0.450 -21.956 1.00 89.19 71 GLY A C 1
ATOM 561 O O . GLY A 1 71 ? 10.802 -0.744 -22.502 1.00 89.19 71 GLY A O 1
ATOM 562 N N . ARG A 1 72 ? 8.620 -0.247 -22.663 1.00 81.06 72 ARG A N 1
ATOM 563 C CA . ARG A 1 72 ? 8.572 -0.365 -24.131 1.00 81.06 72 ARG A CA 1
ATOM 564 C C . ARG A 1 72 ? 9.265 0.788 -24.854 1.00 81.06 72 ARG A C 1
ATOM 566 O O . ARG A 1 72 ? 9.821 0.567 -25.924 1.00 81.06 72 ARG A O 1
ATOM 573 N N . GLU A 1 73 ? 9.252 1.987 -24.282 1.00 80.94 73 GLU A N 1
ATOM 574 C CA . GLU A 1 73 ? 9.929 3.150 -24.869 1.00 80.94 73 GLU A CA 1
ATOM 575 C C . GLU A 1 73 ? 11.449 3.077 -24.681 1.00 80.94 73 GLU A C 1
ATOM 577 O O . GLU A 1 73 ? 12.209 3.391 -25.596 1.00 80.94 73 GLU A O 1
ATOM 582 N N . LEU A 1 74 ? 11.907 2.578 -23.527 1.00 76.88 74 LEU A N 1
ATOM 583 C CA . LEU A 1 74 ? 13.335 2.387 -23.248 1.00 76.88 74 LEU A CA 1
ATOM 584 C C . LEU A 1 74 ? 13.997 1.380 -24.199 1.00 76.88 74 LEU A C 1
ATOM 586 O O . LEU A 1 74 ? 15.095 1.633 -24.691 1.00 76.88 74 LEU A O 1
ATOM 590 N N . GLU A 1 75 ? 13.331 0.263 -24.496 1.00 72.12 75 GLU A N 1
ATOM 591 C CA . GLU A 1 75 ? 13.833 -0.715 -25.472 1.00 72.12 75 GLU A CA 1
ATOM 592 C C . GLU A 1 75 ? 13.876 -0.133 -26.893 1.00 72.12 75 GLU A C 1
ATOM 594 O O . GLU A 1 75 ? 14.809 -0.410 -27.649 1.00 72.12 75 GLU A O 1
ATOM 599 N N . ARG A 1 76 ? 12.921 0.741 -27.242 1.00 67.12 76 ARG A N 1
ATOM 600 C CA . ARG A 1 76 ? 12.886 1.398 -28.555 1.00 67.12 76 ARG A CA 1
ATOM 601 C C . ARG A 1 76 ? 14.058 2.371 -28.737 1.00 67.12 76 ARG A C 1
ATOM 603 O O . ARG A 1 76 ? 14.716 2.321 -29.769 1.00 67.12 76 ARG A O 1
ATOM 610 N N . GLY A 1 77 ? 14.396 3.161 -27.715 1.00 65.50 77 GLY A N 1
ATOM 611 C CA . GLY A 1 77 ? 15.567 4.053 -27.752 1.00 65.50 77 GLY A CA 1
ATOM 612 C C . GLY A 1 77 ? 16.920 3.327 -27.671 1.00 65.50 77 GLY A C 1
ATOM 613 O O . GLY A 1 77 ? 17.925 3.804 -28.196 1.00 65.50 77 GLY A O 1
ATOM 614 N N . ARG A 1 78 ? 16.975 2.144 -27.044 1.00 65.88 78 ARG A N 1
ATOM 615 C CA . ARG A 1 78 ? 18.209 1.343 -26.942 1.00 65.88 78 ARG A CA 1
ATOM 616 C C . ARG A 1 78 ? 18.603 0.675 -28.264 1.00 65.88 78 ARG A C 1
ATOM 618 O O . ARG A 1 78 ? 19.795 0.459 -28.491 1.00 65.88 78 ARG A O 1
ATOM 625 N N . GLY A 1 79 ? 17.630 0.355 -29.120 1.00 59.72 79 GLY A N 1
ATOM 626 C CA . GLY A 1 79 ? 17.877 -0.219 -30.446 1.00 59.72 79 GLY A CA 1
ATOM 627 C C . GLY A 1 79 ? 18.686 0.714 -31.352 1.00 59.72 79 GLY A C 1
ATOM 628 O O . GLY A 1 79 ? 19.652 0.281 -31.977 1.00 59.72 79 GLY A O 1
ATOM 629 N N . GLU A 1 80 ? 18.366 2.008 -31.337 1.00 63.34 80 GLU A N 1
ATOM 630 C CA . GLU A 1 80 ? 19.019 3.017 -32.182 1.00 63.34 80 GLU A CA 1
ATOM 631 C C . GLU A 1 80 ? 20.473 3.283 -31.749 1.00 63.34 80 GLU A C 1
ATOM 633 O O . GLU A 1 80 ? 21.374 3.366 -32.584 1.00 63.34 80 GLU A O 1
ATOM 638 N N . ALA A 1 81 ? 20.750 3.293 -30.440 1.00 60.47 81 ALA A N 1
ATOM 639 C CA . ALA A 1 81 ? 22.101 3.514 -29.911 1.00 60.47 81 ALA A CA 1
ATOM 640 C C . ALA A 1 81 ? 23.084 2.349 -30.176 1.00 60.47 81 ALA A C 1
ATOM 642 O O . ALA A 1 81 ? 24.305 2.533 -30.144 1.00 60.47 81 ALA A O 1
ATOM 643 N N . LEU A 1 82 ? 22.588 1.130 -30.417 1.00 60.94 82 LEU A N 1
ATOM 644 C CA . LEU A 1 82 ? 23.434 -0.032 -30.721 1.00 60.94 82 LEU A CA 1
ATOM 645 C C . LEU A 1 82 ? 23.702 -0.203 -32.219 1.00 60.94 82 LEU A C 1
ATOM 647 O O . LEU A 1 82 ? 24.753 -0.747 -32.578 1.00 60.94 82 LEU A O 1
ATOM 651 N N . GLU A 1 83 ? 22.809 0.276 -33.085 1.00 58.25 83 GLU A N 1
ATOM 652 C CA . GLU A 1 83 ? 23.014 0.219 -34.534 1.00 58.25 83 GLU A CA 1
ATOM 653 C C . GLU A 1 83 ? 24.131 1.179 -34.984 1.00 58.25 83 GLU A C 1
ATOM 655 O O . GLU A 1 83 ? 24.986 0.806 -35.794 1.00 58.25 83 GLU A O 1
ATOM 660 N N . GLU A 1 84 ? 24.229 2.362 -34.370 1.00 57.69 84 GLU A N 1
ATOM 661 C CA . GLU A 1 84 ? 25.299 3.327 -34.666 1.00 57.69 84 GLU A CA 1
ATOM 662 C C . GLU A 1 84 ? 26.697 2.780 -34.310 1.00 57.69 84 GLU A C 1
ATOM 664 O O . GLU A 1 84 ? 27.650 2.895 -35.083 1.00 57.69 84 GLU A O 1
ATOM 669 N N . LYS A 1 85 ? 26.817 2.051 -33.190 1.00 56.03 85 LYS A N 1
ATOM 670 C CA . LYS A 1 85 ? 28.076 1.410 -32.758 1.00 56.03 85 LYS A CA 1
ATOM 671 C C . LYS A 1 85 ? 28.481 0.201 -33.622 1.00 56.03 85 LYS A C 1
ATOM 673 O O . LYS A 1 85 ? 29.598 -0.315 -33.494 1.00 56.03 85 LYS A O 1
ATOM 678 N N . SER A 1 86 ? 27.579 -0.303 -34.465 1.00 60.00 86 SER A N 1
ATOM 679 C CA . SER A 1 86 ? 27.834 -1.427 -35.375 1.00 60.00 86 SER A CA 1
ATOM 680 C C . SER A 1 86 ? 28.427 -0.960 -36.707 1.00 60.00 86 SER A C 1
ATOM 682 O O . SER A 1 86 ? 29.404 -1.546 -37.182 1.00 60.00 86 SER A O 1
ATOM 684 N N . LYS A 1 87 ? 27.932 0.153 -37.267 1.00 57.78 87 LYS A N 1
ATOM 685 C CA . LYS A 1 87 ? 28.461 0.720 -38.521 1.00 57.78 87 LYS A CA 1
ATOM 686 C C . LYS A 1 87 ? 29.940 1.113 -38.422 1.00 57.78 87 LYS A C 1
ATOM 688 O O . LYS A 1 87 ? 30.702 0.779 -39.324 1.00 57.78 87 LYS A O 1
ATOM 693 N N . GLY A 1 88 ? 30.378 1.670 -37.290 1.00 54.56 88 GLY A N 1
ATOM 694 C CA . GLY A 1 88 ? 31.795 1.993 -37.043 1.00 54.56 88 GLY A CA 1
ATOM 695 C C . GLY A 1 88 ? 32.724 0.784 -36.823 1.00 54.56 88 GLY A C 1
ATOM 696 O O . GLY A 1 88 ? 33.942 0.944 -36.776 1.00 54.56 88 GLY A O 1
ATOM 697 N N . ARG A 1 89 ? 32.190 -0.443 -36.684 1.00 57.25 89 ARG A N 1
ATOM 698 C CA . ARG A 1 89 ? 32.994 -1.674 -36.515 1.00 57.25 89 ARG A CA 1
ATOM 699 C C . ARG A 1 89 ? 33.137 -2.518 -37.776 1.00 57.25 89 ARG A C 1
ATOM 701 O O . ARG A 1 89 ? 34.047 -3.343 -37.827 1.00 57.25 89 ARG A O 1
ATOM 708 N N . LEU A 1 90 ? 32.267 -2.341 -38.767 1.00 60.03 90 LEU A N 1
ATOM 709 C CA . LEU A 1 90 ? 32.289 -3.149 -39.992 1.00 60.03 90 LEU A CA 1
ATOM 710 C C . LEU A 1 90 ? 33.244 -2.611 -41.060 1.00 60.03 90 LEU A C 1
ATOM 712 O O . LEU A 1 90 ? 33.636 -3.352 -41.957 1.00 60.03 90 LEU A O 1
ATOM 716 N N . LEU A 1 91 ? 33.671 -1.357 -40.940 1.00 67.75 91 LEU A N 1
ATOM 717 C CA . LEU A 1 91 ? 34.674 -0.771 -41.812 1.00 67.75 91 LEU A CA 1
ATOM 718 C C . LEU A 1 91 ? 35.985 -0.665 -41.020 1.00 67.75 91 LEU A C 1
ATOM 720 O O . LEU A 1 91 ? 36.212 0.280 -40.272 1.00 67.75 91 LEU A O 1
ATOM 724 N N . MET A 1 92 ? 36.835 -1.686 -41.130 1.00 74.38 92 MET A N 1
ATOM 725 C CA . MET A 1 92 ? 38.222 -1.627 -40.664 1.00 74.38 92 MET A CA 1
ATOM 726 C C . MET A 1 92 ? 39.119 -1.363 -41.871 1.00 74.38 92 MET A C 1
ATOM 728 O O . MET A 1 92 ? 39.143 -2.155 -42.811 1.00 74.38 92 MET A O 1
ATOM 732 N N . LEU A 1 93 ? 39.870 -0.268 -41.840 1.00 80.81 93 LEU A N 1
ATOM 733 C CA . LEU A 1 93 ? 40.875 0.062 -42.843 1.00 80.81 93 LEU A CA 1
ATOM 734 C C . LEU A 1 93 ? 42.233 -0.487 -42.406 1.00 80.81 93 LEU A C 1
ATOM 736 O O . LEU A 1 93 ? 42.636 -0.375 -41.247 1.00 80.81 93 LEU A O 1
ATOM 740 N N . VAL A 1 94 ? 42.962 -1.087 -43.344 1.00 84.44 94 VAL A N 1
ATOM 741 C CA . VAL A 1 94 ? 44.333 -1.551 -43.109 1.00 84.44 94 VAL A CA 1
ATOM 742 C C . VAL A 1 94 ? 45.292 -0.466 -43.579 1.00 84.44 94 VAL A C 1
ATOM 744 O O . VAL A 1 94 ? 45.275 -0.080 -44.745 1.00 84.44 94 VAL A O 1
ATOM 747 N N . CYS A 1 95 ? 46.147 0.024 -42.683 1.00 86.62 95 CYS A N 1
ATOM 748 C CA . CYS A 1 95 ? 47.157 1.017 -43.031 1.00 86.62 95 CYS A CA 1
ATOM 749 C C . CYS A 1 95 ? 48.140 0.447 -44.075 1.00 86.62 95 CYS A C 1
ATOM 751 O O . CYS A 1 95 ? 48.769 -0.579 -43.799 1.00 86.62 95 CYS A O 1
ATOM 753 N N . PRO A 1 96 ? 48.375 1.110 -45.221 1.00 81.94 96 PRO A N 1
ATOM 754 C CA . PRO A 1 96 ? 49.309 0.615 -46.236 1.00 81.94 96 PRO A CA 1
ATOM 755 C C . PRO A 1 96 ? 50.770 0.625 -45.759 1.00 81.94 96 PRO A C 1
ATOM 757 O O . PRO A 1 96 ? 51.574 -0.184 -46.216 1.00 81.94 96 PRO A O 1
ATOM 760 N N . LYS A 1 97 ? 51.115 1.505 -44.808 1.00 84.44 97 LYS A N 1
ATOM 761 C CA . LYS A 1 97 ? 52.488 1.690 -44.316 1.00 84.44 97 LYS A CA 1
ATOM 762 C C . LYS A 1 97 ? 52.890 0.674 -43.247 1.00 84.44 97 LYS A C 1
ATOM 764 O O . LYS A 1 97 ? 53.965 0.095 -43.325 1.00 84.44 97 LYS A O 1
ATOM 769 N N . CYS A 1 98 ? 52.043 0.464 -42.236 1.00 88.88 98 CYS A N 1
ATOM 770 C CA . CYS A 1 98 ? 52.365 -0.399 -41.089 1.00 88.88 98 CYS A CA 1
ATOM 771 C C . CYS A 1 98 ? 51.453 -1.625 -40.944 1.00 88.88 98 CYS A C 1
ATOM 773 O O . CYS A 1 98 ? 51.626 -2.400 -40.008 1.00 88.88 98 CYS A O 1
ATOM 775 N N . LYS A 1 99 ? 50.474 -1.803 -41.844 1.00 86.12 99 LYS A N 1
ATOM 776 C CA . LYS A 1 99 ? 49.490 -2.902 -41.839 1.00 86.12 99 LYS A CA 1
ATOM 777 C C . LYS A 1 99 ? 48.635 -2.999 -40.568 1.00 86.12 99 LYS A C 1
ATOM 779 O O . LYS A 1 99 ? 47.947 -3.997 -40.363 1.00 86.12 99 LYS A O 1
ATOM 784 N N . ALA A 1 100 ? 48.636 -1.958 -39.735 1.00 84.94 100 ALA A N 1
ATOM 785 C CA . ALA A 1 100 ? 47.751 -1.868 -38.583 1.00 84.94 100 ALA A CA 1
ATOM 786 C C . ALA A 1 100 ? 46.293 -1.741 -39.039 1.00 84.94 100 ALA A C 1
ATOM 788 O O . ALA A 1 100 ? 45.995 -1.048 -40.015 1.00 84.94 100 ALA A O 1
ATOM 789 N N . LYS A 1 101 ? 45.393 -2.412 -38.320 1.00 84.12 101 LYS A N 1
ATOM 790 C CA . LYS A 1 101 ? 43.947 -2.301 -38.520 1.00 84.12 101 LYS A CA 1
ATOM 791 C C . LYS A 1 101 ? 43.442 -1.096 -37.735 1.00 84.12 101 LYS A C 1
ATOM 793 O O . LYS A 1 101 ? 43.576 -1.077 -36.515 1.00 84.12 101 LYS A O 1
ATOM 798 N N . ASN A 1 102 ? 42.860 -0.128 -38.430 1.00 81.81 102 ASN A N 1
ATOM 799 C CA . ASN A 1 102 ? 42.261 1.064 -37.841 1.00 81.81 102 ASN A CA 1
ATOM 800 C C . ASN A 1 102 ? 40.767 1.129 -38.210 1.00 81.81 102 ASN A C 1
ATOM 802 O O . ASN A 1 102 ? 40.378 0.604 -39.254 1.00 81.81 102 ASN A O 1
ATOM 806 N N . PRO A 1 103 ? 39.909 1.727 -37.370 1.00 82.12 103 PRO A N 1
ATOM 807 C CA . PRO A 1 103 ? 38.512 1.964 -37.729 1.00 82.12 103 PRO A CA 1
ATOM 808 C C . PRO A 1 103 ? 38.408 2.919 -38.929 1.00 82.12 103 PRO A C 1
ATOM 810 O O . PRO A 1 103 ? 39.261 3.783 -39.104 1.00 82.12 103 PRO A O 1
ATOM 813 N N . ALA A 1 104 ? 37.390 2.771 -39.778 1.00 75.75 104 ALA A N 1
ATOM 814 C CA . ALA A 1 104 ? 37.310 3.528 -41.032 1.00 75.75 104 ALA A CA 1
ATOM 815 C C . ALA A 1 104 ? 37.037 5.025 -40.880 1.00 75.75 104 ALA A C 1
ATOM 817 O O . ALA A 1 104 ? 37.253 5.771 -41.828 1.00 75.75 104 ALA A O 1
ATOM 818 N N . ASP A 1 105 ? 36.646 5.468 -39.687 1.00 76.75 105 ASP A N 1
ATOM 819 C CA . ASP A 1 105 ? 36.430 6.885 -39.386 1.00 76.75 105 ASP A CA 1
ATOM 820 C C . ASP A 1 105 ? 37.732 7.617 -38.996 1.00 76.75 105 ASP A C 1
ATOM 822 O O . ASP A 1 105 ? 37.702 8.745 -38.504 1.00 76.75 105 ASP A O 1
ATOM 826 N N . THR A 1 106 ? 38.903 6.991 -39.176 1.00 77.62 106 THR A N 1
ATOM 827 C CA . THR A 1 106 ? 40.194 7.587 -38.803 1.00 77.62 106 THR A CA 1
ATOM 828 C C . THR A 1 106 ? 40.920 8.166 -40.004 1.00 77.62 106 THR A C 1
ATOM 830 O O . THR A 1 106 ? 41.366 7.427 -40.877 1.00 77.62 106 THR A O 1
ATOM 833 N N . SER A 1 107 ? 41.160 9.477 -39.993 1.00 80.50 107 SER A N 1
ATOM 834 C CA . SER A 1 107 ? 41.971 10.149 -41.019 1.00 80.50 107 SER A CA 1
ATOM 835 C C . SER A 1 107 ? 43.469 9.823 -40.933 1.00 80.50 107 SER A C 1
ATOM 837 O O . SER A 1 107 ? 44.205 10.049 -41.891 1.00 80.50 107 SER A O 1
ATOM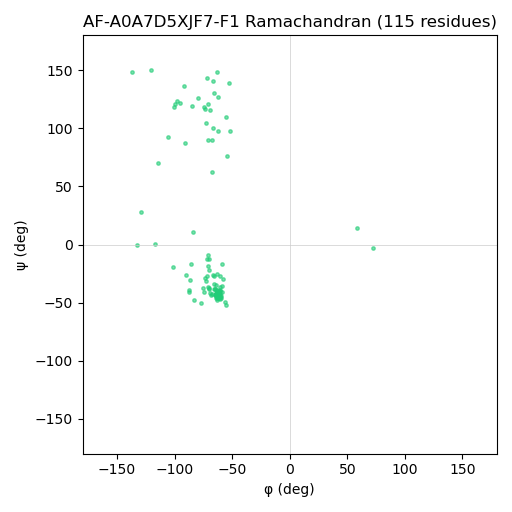 839 N N . HIS A 1 108 ? 43.939 9.312 -39.790 1.00 87.38 108 HIS A N 1
ATOM 840 C CA . HIS A 1 108 ? 45.348 9.013 -39.529 1.00 87.38 108 HIS A CA 1
ATOM 841 C C . HIS A 1 108 ? 45.502 7.670 -38.818 1.00 87.38 108 HIS A C 1
ATOM 843 O O . HIS A 1 108 ? 44.666 7.265 -38.012 1.00 87.38 108 HIS A O 1
ATOM 849 N N . CYS A 1 109 ? 46.609 6.989 -39.089 1.00 88.31 109 CYS A N 1
ATOM 850 C CA . CYS A 1 109 ? 46.965 5.735 -38.459 1.00 88.31 109 CYS A CA 1
ATOM 851 C C . CYS A 1 109 ? 47.356 5.950 -36.996 1.00 88.31 109 CYS A C 1
ATOM 853 O O . CYS A 1 109 ? 48.373 6.586 -36.727 1.00 88.31 109 CYS A O 1
ATOM 855 N N . PHE A 1 110 ? 46.663 5.309 -36.055 1.00 82.44 110 PHE A N 1
ATOM 856 C CA . PHE A 1 110 ? 47.036 5.369 -34.634 1.00 82.44 110 PHE A CA 1
ATOM 857 C C . PHE A 1 110 ? 48.405 4.755 -34.325 1.00 82.44 110 PHE A C 1
ATOM 859 O O . PHE A 1 110 ? 49.049 5.133 -33.355 1.00 82.44 110 PHE A O 1
ATOM 866 N N . ASN A 1 111 ? 48.858 3.814 -35.155 1.00 86.38 111 ASN A N 1
ATOM 867 C CA . ASN A 1 111 ? 50.121 3.116 -34.931 1.00 86.38 111 ASN A CA 1
ATOM 868 C C . ASN A 1 111 ? 51.357 3.837 -35.505 1.00 86.38 111 ASN A C 1
ATOM 870 O O . ASN A 1 111 ? 52.453 3.676 -34.984 1.00 86.38 111 ASN A O 1
ATOM 874 N N . CYS A 1 112 ? 51.219 4.595 -36.599 1.00 87.75 112 CYS A N 1
ATOM 875 C CA . CYS A 1 112 ? 52.373 5.193 -37.289 1.00 87.75 112 CYS A CA 1
ATOM 876 C C . CYS A 1 112 ? 52.214 6.677 -37.646 1.00 87.75 112 CYS A C 1
ATOM 878 O O . CYS A 1 112 ? 53.123 7.242 -38.248 1.00 87.75 112 CYS A O 1
ATOM 880 N N . GLY A 1 113 ? 51.075 7.295 -37.319 1.00 83.94 113 GLY A N 1
ATOM 881 C CA . GLY A 1 113 ? 50.795 8.711 -37.574 1.00 83.94 113 GLY A CA 1
ATOM 882 C C . GLY A 1 113 ? 50.547 9.078 -39.041 1.00 83.94 113 GLY A C 1
ATOM 883 O O . GLY A 1 113 ? 50.243 10.228 -39.332 1.00 83.94 113 GLY A O 1
ATOM 884 N N . GLU A 1 114 ? 50.656 8.124 -39.968 1.00 85.56 114 GLU A N 1
ATOM 885 C CA . GLU A 1 114 ? 50.467 8.370 -41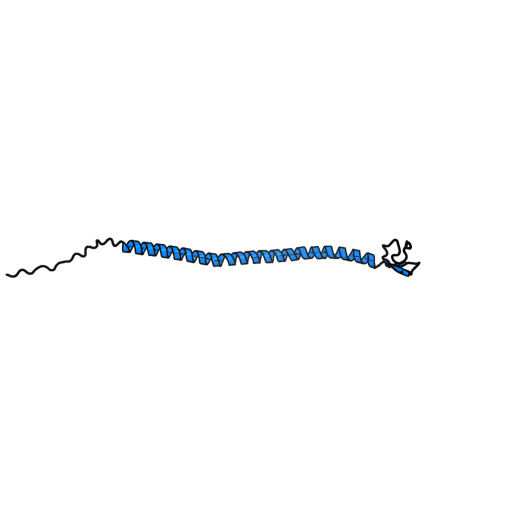.400 1.00 85.56 114 GLU A CA 1
ATOM 886 C C . GLU A 1 114 ? 48.994 8.619 -41.737 1.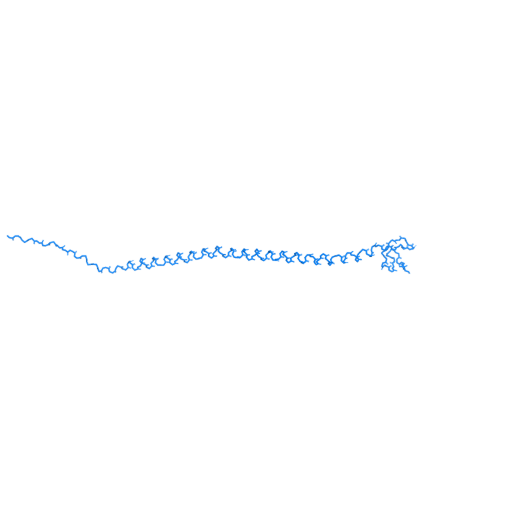00 85.56 114 GLU A C 1
ATOM 888 O O . GLU A 1 114 ? 48.112 7.963 -41.179 1.00 85.56 114 GLU A O 1
ATOM 893 N N . LYS A 1 115 ? 48.715 9.519 -42.682 1.00 83.06 115 LYS A N 1
ATOM 894 C CA . LYS A 1 115 ? 47.353 9.766 -43.164 1.00 83.06 115 LYS A CA 1
ATOM 895 C C . LYS A 1 115 ? 46.809 8.526 -43.893 1.00 83.06 115 LYS A C 1
ATOM 897 O O . LYS A 1 115 ? 47.479 7.972 -44.761 1.00 83.06 115 LYS A O 1
ATOM 902 N N . ILE A 1 116 ? 45.604 8.086 -43.530 1.00 76.50 116 ILE A N 1
ATOM 903 C CA . ILE A 1 116 ? 44.879 6.970 -44.164 1.00 76.50 116 ILE A CA 1
ATOM 904 C C . ILE A 1 116 ? 43.625 7.553 -44.821 1.00 76.50 116 ILE A C 1
ATOM 906 O O . ILE A 1 116 ? 42.520 7.405 -44.313 1.00 76.50 116 ILE A O 1
ATOM 910 N N . ASN A 1 117 ? 43.824 8.308 -45.899 1.00 61.91 117 ASN A N 1
ATOM 911 C CA . ASN A 1 117 ? 42.783 8.764 -46.820 1.00 61.91 117 ASN A CA 1
ATOM 912 C C . ASN A 1 117 ? 43.447 9.171 -48.132 1.00 61.91 117 ASN A C 1
ATOM 914 O O . ASN A 1 117 ? 44.302 10.091 -48.059 1.00 61.91 117 ASN A O 1
#

Organism: Fermentimicrarchaeum limneticum (NCBI:txid2795018)

Secondary structure (DSSP, 8-state):
-PPPPP------------HHHHHHHHHHHHHHHHHHHHHHHHHHHHHHHHHHHHHHHHHHHHHHHHHHHHHHHHHHHHHHHHHHHHHHHH-EEEPTTT--EEETT-SB-TTT--B--

InterPro domains:
  IPR038587 Large ribosomal subunit protein eL40 superfamily [G3DSA:4.10.1060.50] (80-116)

pLDDT: mean 80.91, std 15.91, range [48.09, 98.44]

Nearest PDB structures (foldseek):
  7mnt-assembly1_B  TM=8.193E-01  e=3.475E-01  Homo sapiens
  9avt-assembly1_C  TM=8.929E-01  e=9.047E-01  Homo sapiens
  7uhy-assembly1_B-2  TM=4.726E-01  e=9.738E-01  Homo sapiens

Foldseek 3Di:
DDDDDDPDPPPPPPPCPPVVVVVVVVVVVVVVVVVVVVVVVVVCVVVVVVVVVVVVVVVVVVVVVVCVVVVVVVVVVVVVVVVVVVVQPVAWDQDPPPRDTDGPVDQADPVPRHGDD